Protein AF-A0A949MLC2-F1 (afdb_monomer_lite)

Radius of gyration: 18.62 Å; chains: 1; bounding box: 50×28×57 Å

Foldseek 3Di:
DVVVVLLVVLLVLLVVLLVLLVVLLVLLVVLLVLLVVDDHDPLSVLSNVLSVLLSVLSVLLSVLSVVVSCVSPDPDDPDDDDVAPPDSVLSVVLSVLSVVLSVLSVVLSVVSVVVSVVDVVVCDPVVSVVSSVCCVPPSCSNVSSVVSSCSRVVDDDPDD

Structure (mmCIF, N/CA/C/O backbone):
data_AF-A0A949MLC2-F1
#
_entry.id   AF-A0A949MLC2-F1
#
loop_
_atom_site.group_PDB
_atom_site.id
_atom_site.type_symbol
_atom_site.label_atom_id
_atom_site.label_alt_id
_atom_site.label_comp_id
_atom_site.label_asym_id
_atom_site.label_entity_id
_atom_site.label_seq_id
_atom_site.pdbx_PDB_ins_code
_atom_site.Cartn_x
_atom_site.Cartn_y
_atom_site.Cartn_z
_atom_site.occupancy
_atom_site.B_iso_or_equiv
_atom_site.auth_seq_id
_atom_site.auth_comp_id
_atom_site.auth_asym_id
_atom_site.auth_atom_id
_atom_site.pdbx_PDB_model_num
ATOM 1 N N . MET A 1 1 ? 26.924 -1.341 -23.813 1.00 49.09 1 MET A N 1
ATOM 2 C CA . MET A 1 1 ? 27.443 -1.042 -22.464 1.00 49.09 1 MET A CA 1
ATOM 3 C C . MET A 1 1 ? 26.586 0.010 -21.755 1.00 49.09 1 MET A C 1
ATOM 5 O O . MET A 1 1 ? 26.114 -0.308 -20.684 1.00 49.09 1 MET A O 1
ATOM 9 N N . LEU A 1 2 ? 26.268 1.182 -22.341 1.00 45.41 2 LEU A N 1
ATOM 10 C CA . LEU A 1 2 ? 25.301 2.130 -21.730 1.00 45.41 2 LEU A CA 1
ATOM 11 C C . LEU A 1 2 ? 23.872 1.569 -21.581 1.00 45.41 2 LEU A C 1
ATOM 13 O O . LEU A 1 2 ? 23.268 1.721 -20.531 1.00 45.41 2 LEU A O 1
ATOM 17 N N . HIS A 1 3 ? 23.372 0.855 -22.595 1.00 57.47 3 HIS A N 1
ATOM 18 C CA . HIS A 1 3 ? 22.026 0.261 -22.572 1.00 57.47 3 HIS A CA 1
ATOM 19 C C . HIS A 1 3 ? 21.839 -0.793 -21.463 1.00 57.47 3 HIS A C 1
ATOM 21 O O . HIS A 1 3 ? 20.720 -1.057 -21.057 1.00 57.47 3 HIS A O 1
ATOM 27 N N . ASP A 1 4 ? 22.934 -1.382 -20.980 1.00 61.78 4 ASP A N 1
ATOM 28 C CA . ASP A 1 4 ? 22.933 -2.405 -19.927 1.00 61.78 4 ASP A CA 1
ATOM 29 C C . ASP A 1 4 ? 22.821 -1.747 -18.537 1.00 61.78 4 ASP A C 1
ATOM 31 O O . ASP A 1 4 ? 22.059 -2.181 -17.682 1.00 61.78 4 ASP A O 1
ATOM 35 N N . ILE A 1 5 ? 23.497 -0.603 -18.359 1.00 62.75 5 ILE A N 1
ATOM 36 C CA . ILE A 1 5 ? 23.481 0.192 -17.121 1.00 62.75 5 ILE A CA 1
ATOM 37 C C . ILE A 1 5 ? 22.098 0.823 -16.887 1.00 62.75 5 ILE A C 1
ATOM 39 O O . ILE A 1 5 ? 21.598 0.814 -15.762 1.00 62.75 5 ILE A O 1
ATOM 43 N N . ASP A 1 6 ? 21.459 1.343 -17.939 1.00 71.00 6 ASP A N 1
ATOM 44 C CA . ASP A 1 6 ? 20.117 1.935 -17.835 1.00 71.00 6 ASP A CA 1
ATOM 45 C C . ASP A 1 6 ? 19.039 0.872 -17.550 1.00 71.00 6 ASP A C 1
ATOM 47 O O . ASP A 1 6 ? 18.080 1.122 -16.813 1.00 71.00 6 ASP A O 1
ATOM 51 N N . GLU A 1 7 ? 19.200 -0.337 -18.096 1.00 73.00 7 GLU A N 1
ATOM 52 C CA . GLU A 1 7 ? 18.313 -1.468 -17.813 1.00 73.00 7 GLU A CA 1
ATOM 53 C C . GLU A 1 7 ? 18.492 -1.988 -16.383 1.00 73.00 7 GLU A C 1
ATOM 55 O O . GLU A 1 7 ? 17.496 -2.223 -15.695 1.00 73.00 7 GLU A O 1
ATOM 60 N N . GLU A 1 8 ? 19.732 -2.102 -15.907 1.00 78.94 8 GLU A N 1
ATOM 61 C CA . GLU A 1 8 ? 20.050 -2.488 -14.530 1.00 78.94 8 GLU A CA 1
ATOM 62 C C . GLU A 1 8 ? 19.485 -1.487 -13.513 1.00 78.94 8 GLU A C 1
ATOM 64 O O . GLU A 1 8 ? 18.815 -1.882 -12.554 1.00 78.94 8 GLU A O 1
ATOM 69 N N . ALA A 1 9 ? 19.666 -0.184 -13.753 1.00 81.12 9 ALA A N 1
ATOM 70 C CA . ALA A 1 9 ? 19.115 0.869 -12.903 1.00 81.12 9 ALA A CA 1
ATOM 71 C C . ALA A 1 9 ? 17.579 0.819 -12.840 1.00 81.12 9 ALA A C 1
ATOM 73 O O . ALA A 1 9 ? 16.992 0.954 -11.763 1.00 81.12 9 ALA A O 1
ATOM 74 N N . ARG A 1 10 ? 16.920 0.563 -13.977 1.00 79.06 10 ARG A N 1
ATOM 75 C CA . ARG A 1 10 ? 15.461 0.396 -14.046 1.00 79.06 10 ARG A CA 1
ATOM 76 C C . ARG A 1 10 ? 14.992 -0.826 -13.260 1.00 79.06 10 ARG A C 1
ATOM 78 O O . ARG A 1 10 ? 14.045 -0.722 -12.484 1.00 79.06 10 ARG A O 1
ATOM 85 N N . MET A 1 11 ? 15.636 -1.979 -13.444 1.00 84.25 11 MET A N 1
ATOM 86 C CA . MET A 1 11 ? 15.285 -3.206 -12.719 1.00 84.25 11 MET A CA 1
ATOM 87 C C . MET A 1 11 ? 15.443 -3.023 -11.213 1.00 84.25 11 MET A C 1
ATOM 89 O O . MET A 1 11 ? 14.540 -3.368 -10.452 1.00 84.25 11 MET A O 1
ATOM 93 N N . LYS A 1 12 ? 16.554 -2.412 -10.791 1.00 88.94 12 LYS A N 1
ATOM 94 C CA . LYS A 1 12 ? 16.793 -2.074 -9.390 1.00 88.94 12 LYS A CA 1
ATOM 95 C C . LYS A 1 12 ? 15.671 -1.204 -8.829 1.00 88.94 12 LYS A C 1
ATOM 97 O O . LYS A 1 12 ? 15.159 -1.499 -7.755 1.00 88.94 12 LYS A O 1
ATOM 102 N N . ARG A 1 13 ? 15.242 -0.185 -9.576 1.00 88.88 13 ARG A N 1
ATOM 103 C CA . ARG A 1 13 ? 14.163 0.705 -9.147 1.00 88.88 13 ARG A CA 1
ATOM 104 C C . ARG A 1 13 ? 12.838 -0.031 -8.958 1.00 88.88 13 ARG A C 1
ATOM 106 O O . ARG A 1 13 ? 12.189 0.148 -7.936 1.00 88.88 13 ARG A O 1
ATOM 113 N N . ILE A 1 14 ? 12.458 -0.892 -9.901 1.00 90.12 14 ILE A N 1
ATOM 114 C CA . ILE A 1 14 ? 11.243 -1.714 -9.781 1.00 90.12 14 ILE A CA 1
ATOM 115 C C . ILE A 1 14 ? 11.302 -2.587 -8.518 1.00 90.12 14 ILE A C 1
ATOM 117 O O . ILE A 1 14 ? 10.328 -2.652 -7.768 1.00 90.12 14 ILE A O 1
ATOM 121 N N . LEU A 1 15 ? 12.452 -3.219 -8.263 1.00 91.19 15 LEU A N 1
ATOM 122 C CA . LEU A 1 15 ? 12.659 -4.056 -7.080 1.00 91.19 15 LEU A CA 1
ATOM 123 C C . LEU A 1 15 ? 12.548 -3.256 -5.775 1.00 91.19 15 LEU A C 1
ATOM 125 O O . LEU A 1 15 ? 11.920 -3.735 -4.836 1.00 91.19 15 LEU A O 1
ATOM 129 N N . GLU A 1 16 ? 13.095 -2.039 -5.722 1.00 93.25 16 GLU A N 1
ATOM 130 C CA . GLU A 1 16 ? 12.969 -1.143 -4.561 1.00 93.25 16 GLU A CA 1
ATOM 131 C C . GLU A 1 16 ? 11.501 -0.798 -4.260 1.00 93.25 16 GLU A C 1
ATOM 133 O O . GLU A 1 16 ? 11.067 -0.884 -3.108 1.00 93.25 16 GLU A O 1
ATOM 138 N N . VAL A 1 17 ? 10.709 -0.466 -5.290 1.00 94.12 17 VAL A N 1
ATOM 139 C CA . VAL A 1 17 ? 9.270 -0.189 -5.128 1.00 94.12 17 VAL A CA 1
ATOM 140 C C . VAL A 1 17 ? 8.524 -1.421 -4.633 1.00 94.12 17 VAL A C 1
ATOM 142 O O . VAL A 1 17 ? 7.696 -1.323 -3.724 1.00 94.12 17 VAL A O 1
ATOM 145 N N . MET A 1 18 ? 8.810 -2.589 -5.208 1.00 94.06 18 MET A N 1
ATOM 146 C CA . MET A 1 18 ? 8.169 -3.840 -4.813 1.00 94.06 18 MET A CA 1
ATOM 147 C C . MET A 1 18 ? 8.493 -4.229 -3.370 1.00 94.06 18 MET A C 1
ATOM 149 O O . MET A 1 18 ? 7.578 -4.582 -2.628 1.00 94.06 18 MET A O 1
ATOM 153 N N . ASP A 1 19 ? 9.759 -4.134 -2.957 1.00 94.62 19 ASP A N 1
ATOM 154 C CA . ASP A 1 19 ? 10.178 -4.427 -1.583 1.00 94.62 19 ASP A CA 1
ATOM 155 C C . ASP A 1 19 ? 9.452 -3.515 -0.587 1.00 94.62 19 ASP A C 1
ATOM 157 O O . ASP A 1 19 ? 8.829 -3.983 0.369 1.00 94.62 19 ASP A O 1
ATOM 161 N N . LYS A 1 20 ? 9.415 -2.208 -0.877 1.00 96.00 20 LYS A N 1
ATOM 162 C CA . LYS A 1 20 ? 8.679 -1.233 -0.065 1.00 96.00 20 LYS A CA 1
ATOM 163 C C . LYS A 1 20 ? 7.180 -1.535 -0.007 1.00 96.00 20 LYS A C 1
ATOM 165 O O . LYS A 1 20 ? 6.592 -1.463 1.071 1.00 96.00 20 LYS A O 1
ATOM 170 N N . THR A 1 21 ? 6.575 -1.904 -1.135 1.00 95.69 21 THR A N 1
ATOM 171 C CA . THR A 1 21 ? 5.155 -2.280 -1.217 1.00 95.69 21 THR A CA 1
ATOM 172 C C . THR A 1 21 ? 4.854 -3.479 -0.320 1.00 95.69 21 THR A C 1
ATOM 174 O O . THR A 1 21 ? 3.928 -3.427 0.487 1.00 95.69 21 THR A O 1
ATOM 177 N N . LEU A 1 22 ? 5.657 -4.543 -0.419 1.00 94.31 22 LEU A N 1
ATOM 178 C CA . LEU A 1 22 ? 5.480 -5.760 0.376 1.00 94.31 22 LEU A CA 1
ATOM 179 C C . LEU A 1 22 ? 5.728 -5.510 1.865 1.00 94.31 22 LEU A C 1
ATOM 181 O O . LEU A 1 22 ? 4.996 -6.029 2.705 1.00 94.31 22 LEU A O 1
ATOM 185 N N . ARG A 1 23 ? 6.713 -4.678 2.210 1.00 96.12 23 ARG A N 1
ATOM 186 C CA . ARG A 1 23 ? 6.962 -4.284 3.600 1.00 96.12 23 ARG A CA 1
ATOM 187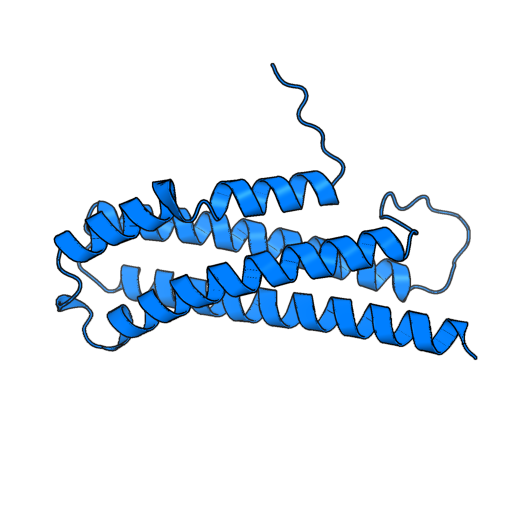 C C . ARG A 1 23 ? 5.752 -3.579 4.210 1.00 96.12 23 ARG A C 1
ATOM 189 O O . ARG A 1 23 ? 5.343 -3.940 5.309 1.00 96.12 23 ARG A O 1
ATOM 196 N N . ILE A 1 24 ? 5.170 -2.610 3.504 1.00 96.25 24 ILE A N 1
ATOM 197 C CA . ILE A 1 24 ? 3.989 -1.880 3.988 1.00 96.25 24 ILE A CA 1
ATOM 198 C C . ILE A 1 24 ? 2.770 -2.808 4.055 1.00 96.25 24 ILE A C 1
ATOM 200 O O . ILE A 1 24 ? 2.023 -2.747 5.028 1.00 96.25 24 ILE A O 1
ATOM 204 N N . ALA A 1 25 ? 2.602 -3.716 3.089 1.00 95.69 25 ALA A N 1
ATOM 205 C CA . ALA A 1 25 ? 1.557 -4.740 3.124 1.00 95.69 25 ALA A CA 1
ATOM 206 C C . ALA A 1 25 ? 1.630 -5.601 4.400 1.00 95.69 25 ALA A C 1
ATOM 208 O O . ALA A 1 25 ? 0.627 -5.779 5.088 1.00 95.69 25 ALA A O 1
ATOM 209 N N . LEU A 1 26 ? 2.832 -6.046 4.785 1.00 95.50 26 LEU A N 1
ATOM 210 C CA . LEU A 1 26 ? 3.044 -6.795 6.030 1.00 95.50 26 LEU A CA 1
ATOM 211 C C . LEU A 1 26 ? 2.729 -5.964 7.283 1.00 95.50 26 LEU A C 1
ATOM 213 O O . LEU A 1 26 ? 2.170 -6.481 8.248 1.00 95.50 26 LEU A O 1
ATOM 217 N N . GLN A 1 27 ? 3.073 -4.674 7.281 1.00 96.06 27 GLN A N 1
ATOM 218 C CA . GLN A 1 27 ? 2.725 -3.768 8.380 1.00 96.06 27 GLN A CA 1
ATOM 219 C C . GLN A 1 27 ? 1.207 -3.575 8.493 1.00 96.06 27 GLN A C 1
ATOM 221 O O . GLN A 1 27 ? 0.671 -3.539 9.602 1.00 96.06 27 GLN A O 1
ATOM 226 N N . ILE A 1 28 ? 0.505 -3.495 7.361 1.00 95.31 28 ILE A N 1
ATOM 227 C CA . ILE A 1 28 ? -0.958 -3.457 7.322 1.00 95.31 28 ILE A CA 1
ATOM 228 C C . ILE A 1 28 ? -1.554 -4.760 7.871 1.00 95.31 28 ILE A C 1
ATOM 230 O O . ILE A 1 28 ? -2.491 -4.706 8.668 1.00 95.31 28 ILE A O 1
ATOM 234 N N . ASP A 1 29 ? -1.003 -5.919 7.514 1.00 93.75 29 ASP A N 1
ATOM 235 C CA . ASP A 1 29 ? -1.458 -7.197 8.070 1.00 93.75 29 ASP A CA 1
ATOM 236 C C . ASP A 1 29 ? -1.260 -7.259 9.594 1.00 93.75 29 ASP A C 1
ATOM 238 O O . ASP A 1 29 ? -2.128 -7.766 10.309 1.00 93.75 29 ASP A O 1
ATOM 242 N N . GLU A 1 30 ? -0.184 -6.668 10.129 1.00 92.50 30 GLU A N 1
ATOM 243 C CA . GLU A 1 30 ? -0.012 -6.513 11.579 1.00 92.50 30 GLU A CA 1
ATOM 244 C C . GLU A 1 30 ? -1.085 -5.598 12.192 1.00 92.50 30 GLU A C 1
ATOM 246 O O . GLU A 1 30 ? -1.659 -5.950 13.226 1.00 92.50 30 GLU A O 1
ATOM 251 N N . VAL A 1 31 ? -1.391 -4.450 11.572 1.00 90.88 31 VAL A N 1
ATOM 252 C CA . VAL A 1 31 ? -2.483 -3.560 12.013 1.00 90.88 31 VAL A CA 1
ATOM 253 C C . VAL A 1 31 ? -3.797 -4.336 12.094 1.00 90.88 31 VAL A C 1
ATOM 255 O O . VAL A 1 31 ? -4.471 -4.320 13.124 1.00 90.88 31 VAL A O 1
ATOM 258 N N . VAL A 1 32 ? -4.150 -5.047 11.023 1.00 90.50 32 VAL A N 1
ATOM 259 C CA . VAL A 1 32 ? -5.370 -5.858 10.937 1.00 90.50 32 VAL A CA 1
ATOM 260 C C . VAL A 1 32 ? -5.391 -6.946 12.014 1.00 90.50 32 VAL A C 1
ATOM 262 O O . VAL A 1 32 ? -6.426 -7.148 12.660 1.00 90.50 32 VAL A O 1
ATOM 265 N N . GLY A 1 33 ? -4.265 -7.635 12.221 1.00 88.94 33 GLY A N 1
ATOM 266 C CA . GLY A 1 33 ? -4.112 -8.665 13.247 1.00 88.94 33 GLY A CA 1
ATOM 267 C C . GLY A 1 33 ? -4.362 -8.108 14.646 1.00 88.94 33 GLY A C 1
ATOM 268 O O . GLY A 1 33 ? -5.237 -8.598 15.357 1.00 88.94 33 GLY A O 1
ATOM 269 N N . ARG A 1 34 ? -3.699 -7.002 14.998 1.00 86.69 34 ARG A N 1
ATOM 270 C CA . ARG A 1 34 ? -3.854 -6.337 16.303 1.00 86.69 34 ARG A CA 1
ATOM 271 C C . ARG A 1 34 ? -5.274 -5.833 16.549 1.00 86.69 34 ARG A C 1
ATOM 273 O O . ARG A 1 34 ? -5.827 -6.054 17.622 1.00 86.69 34 ARG A O 1
ATOM 280 N N . LEU A 1 35 ? -5.908 -5.224 15.546 1.00 84.19 35 LEU A N 1
ATOM 281 C CA . LEU A 1 35 ? -7.313 -4.794 15.627 1.00 84.19 35 LEU A CA 1
ATOM 282 C C . LEU A 1 35 ? -8.298 -5.973 15.743 1.00 84.19 35 LEU A C 1
ATOM 284 O O . LEU A 1 35 ? -9.475 -5.780 16.053 1.00 84.19 35 LEU A O 1
ATOM 288 N N . SER A 1 36 ? -7.851 -7.202 15.476 1.00 82.25 36 SER A N 1
ATOM 289 C CA . SER A 1 36 ? -8.655 -8.415 15.647 1.00 82.25 36 SER A CA 1
ATOM 290 C C . SER A 1 36 ? -8.553 -9.017 17.052 1.00 82.25 36 SER A C 1
ATOM 292 O O . SER A 1 36 ? -9.433 -9.786 17.429 1.00 82.25 36 SER A O 1
ATOM 294 N N . GLU A 1 37 ? -7.535 -8.649 17.836 1.00 78.00 37 GLU A N 1
ATOM 295 C CA . GLU A 1 37 ? -7.325 -9.122 19.215 1.00 78.00 37 GLU A CA 1
ATOM 296 C C . GLU A 1 37 ? -8.162 -8.346 20.252 1.00 78.00 37 GLU A C 1
ATOM 298 O O . GLU A 1 37 ? -8.380 -8.825 21.366 1.00 78.00 37 GLU A O 1
ATOM 303 N N . LYS A 1 38 ? -8.662 -7.156 19.891 1.00 67.81 38 LYS A N 1
ATOM 304 C CA . LYS A 1 38 ? -9.440 -6.260 20.761 1.00 67.81 38 LYS A CA 1
ATOM 305 C C . LYS A 1 38 ? -10.958 -6.478 20.652 1.00 67.81 38 LYS A C 1
ATOM 307 O O . LYS A 1 38 ? -11.478 -7.049 19.693 1.00 67.81 38 LYS A O 1
ATOM 312 N N . ARG A 1 39 ? -11.698 -6.011 21.668 1.00 64.06 39 ARG A N 1
ATOM 313 C CA . ARG A 1 39 ? -13.167 -5.949 21.662 1.00 64.06 39 ARG A CA 1
ATOM 314 C C . ARG A 1 39 ? -13.640 -4.998 20.557 1.00 64.06 39 ARG A C 1
ATOM 316 O O . ARG A 1 39 ? -13.453 -3.798 20.671 1.00 64.06 39 ARG A O 1
ATOM 323 N N . VAL A 1 40 ? -14.309 -5.562 19.554 1.00 69.19 40 VAL A N 1
ATOM 324 C CA . VAL A 1 40 ? -14.529 -4.911 18.259 1.00 69.19 40 VAL A CA 1
ATOM 325 C C . VAL A 1 40 ? -15.521 -3.733 18.311 1.00 69.19 40 VAL A C 1
ATOM 327 O O . VAL A 1 40 ? -16.733 -3.962 18.409 1.00 69.19 40 VAL A O 1
ATOM 330 N N . THR A 1 41 ? -15.031 -2.496 18.176 1.00 78.25 41 THR A N 1
ATOM 331 C CA . THR A 1 41 ? -15.854 -1.287 17.943 1.00 78.25 41 THR A CA 1
ATOM 332 C C . THR A 1 41 ? -16.314 -1.202 16.479 1.00 78.25 41 THR A C 1
ATOM 334 O O . THR A 1 41 ? -15.907 -2.003 15.631 1.00 78.25 41 THR A O 1
ATOM 337 N N . LEU A 1 42 ? -17.224 -0.275 16.148 1.00 81.62 42 LEU A N 1
ATOM 338 C CA . LEU A 1 42 ? -17.618 -0.071 14.748 1.00 81.62 42 LEU A CA 1
ATOM 339 C C . LEU A 1 42 ? -16.447 0.520 13.953 1.00 81.62 42 LEU A C 1
ATOM 341 O O . LEU A 1 42 ? -16.134 0.035 12.868 1.00 81.62 42 LEU A O 1
ATOM 345 N N . GLU A 1 43 ? -15.781 1.514 14.525 1.00 83.56 43 GLU A N 1
ATOM 346 C CA . GLU A 1 43 ? -14.657 2.236 13.946 1.00 83.56 43 GLU A CA 1
ATOM 347 C C . GLU A 1 43 ? -13.492 1.287 13.637 1.00 83.56 43 GLU A C 1
ATOM 349 O O . GLU A 1 43 ? -12.964 1.304 12.528 1.00 83.56 43 GLU A O 1
ATOM 354 N N . GLU A 1 44 ? -13.162 0.358 14.536 1.00 82.75 44 GLU A N 1
ATOM 355 C CA . GLU A 1 44 ? -12.153 -0.678 14.281 1.00 82.75 44 GLU A CA 1
ATOM 356 C C . GLU A 1 44 ? -12.511 -1.583 13.096 1.00 82.75 44 GLU A C 1
ATOM 358 O O . GLU A 1 44 ? -11.631 -1.970 12.323 1.00 82.75 44 GLU A O 1
ATOM 363 N N . LYS A 1 45 ? -13.791 -1.952 12.927 1.00 86.06 45 LYS A N 1
ATOM 364 C CA . LYS A 1 45 ? -14.226 -2.728 11.748 1.00 86.06 45 LYS A CA 1
ATOM 365 C C . LYS A 1 45 ? -14.024 -1.925 10.474 1.00 86.06 45 LYS A C 1
ATOM 367 O O . LYS A 1 45 ? -13.591 -2.491 9.473 1.00 86.06 45 LYS A O 1
ATOM 372 N N . MET A 1 46 ? -14.327 -0.631 10.515 1.00 88.75 46 MET A N 1
ATOM 373 C CA . MET A 1 46 ? -14.193 0.262 9.368 1.00 88.75 46 MET A CA 1
ATOM 374 C C . MET A 1 46 ? -12.721 0.488 9.004 1.00 88.75 46 MET A C 1
ATOM 376 O O . MET A 1 46 ? -12.362 0.322 7.842 1.00 88.75 46 MET A O 1
ATOM 380 N N . ILE A 1 47 ? -11.853 0.751 9.988 1.00 89.75 47 ILE A N 1
ATOM 381 C CA . ILE A 1 47 ? -10.399 0.882 9.799 1.00 89.75 47 ILE A CA 1
ATOM 382 C C . ILE A 1 47 ? -9.814 -0.413 9.222 1.00 89.75 47 ILE A C 1
ATOM 384 O O . ILE A 1 47 ? -9.053 -0.382 8.258 1.00 89.75 47 ILE A O 1
ATOM 388 N N . ARG A 1 48 ? -10.210 -1.572 9.756 1.00 90.50 48 ARG A N 1
ATOM 389 C CA . ARG A 1 48 ? -9.758 -2.880 9.259 1.00 90.50 48 ARG A CA 1
ATOM 390 C C . ARG A 1 48 ? -10.201 -3.135 7.823 1.00 90.50 48 ARG A C 1
ATOM 392 O O . ARG A 1 48 ? -9.394 -3.558 7.005 1.00 90.50 48 ARG A O 1
ATOM 399 N N . ALA A 1 49 ? -11.470 -2.873 7.509 1.00 91.44 49 ALA A N 1
ATOM 400 C CA . ALA A 1 49 ? -11.990 -3.019 6.153 1.00 91.44 49 ALA A CA 1
ATOM 401 C C . ALA A 1 49 ? -11.267 -2.084 5.172 1.00 91.44 49 ALA A C 1
ATOM 403 O O . ALA A 1 49 ? -10.901 -2.518 4.081 1.00 91.44 49 ALA A O 1
ATOM 404 N N . TYR A 1 50 ? -11.007 -0.840 5.582 1.00 93.50 50 TYR A N 1
ATOM 405 C CA . TYR A 1 50 ? -10.243 0.130 4.803 1.00 93.50 50 TYR A CA 1
ATOM 406 C C . TYR A 1 50 ? -8.838 -0.396 4.495 1.00 93.50 50 TYR A C 1
ATOM 408 O O . TYR A 1 50 ? -8.443 -0.479 3.334 1.00 93.50 50 TYR A O 1
ATOM 416 N N . PHE A 1 51 ? -8.101 -0.831 5.519 1.00 94.31 51 PHE A N 1
ATOM 417 C CA . PHE A 1 51 ? -6.746 -1.341 5.336 1.00 94.31 51 PHE A CA 1
ATOM 418 C C . PHE A 1 51 ? -6.689 -2.663 4.569 1.00 94.31 51 PHE A C 1
ATOM 420 O O . PHE A 1 51 ? -5.758 -2.854 3.795 1.00 94.31 51 PHE A O 1
ATOM 427 N N . HIS A 1 52 ? -7.689 -3.539 4.685 1.00 93.81 52 HIS A N 1
ATOM 428 C CA . HIS A 1 52 ? -7.790 -4.713 3.815 1.00 93.81 52 HIS A CA 1
ATOM 429 C C . HIS A 1 52 ? -7.900 -4.333 2.336 1.00 93.81 52 HIS A C 1
ATOM 431 O O . HIS A 1 52 ? -7.245 -4.953 1.500 1.00 93.81 52 HIS A O 1
ATOM 437 N N . GLN A 1 53 ? -8.706 -3.320 2.007 1.00 94.75 53 GLN A N 1
ATOM 438 C CA . GLN A 1 53 ? -8.854 -2.854 0.627 1.00 94.75 53 GLN A CA 1
ATOM 439 C C . GLN A 1 53 ? -7.571 -2.189 0.119 1.00 94.75 53 GLN A C 1
ATOM 441 O O . GLN A 1 53 ? -7.124 -2.493 -0.984 1.00 94.75 53 GLN A O 1
ATOM 446 N N . VAL A 1 54 ? -6.930 -1.350 0.941 1.00 94.81 54 VAL A N 1
ATOM 447 C CA . VAL A 1 54 ? -5.617 -0.777 0.605 1.00 94.81 54 VAL A CA 1
ATOM 448 C C . VAL A 1 54 ? -4.589 -1.888 0.383 1.00 94.81 54 VAL A C 1
ATOM 450 O O . VAL A 1 54 ? -3.870 -1.848 -0.610 1.00 94.81 54 VAL A O 1
ATOM 453 N N . ASN A 1 55 ? -4.548 -2.911 1.243 1.00 94.50 55 ASN A N 1
ATOM 454 C CA . ASN A 1 55 ? -3.608 -4.022 1.097 1.00 94.50 55 ASN A CA 1
ATOM 455 C C . ASN A 1 55 ? -3.848 -4.815 -0.195 1.00 94.50 55 ASN A C 1
ATOM 457 O O . ASN A 1 55 ? -2.903 -5.134 -0.911 1.00 94.50 55 ASN A O 1
ATOM 461 N N . ALA A 1 56 ? -5.112 -5.075 -0.546 1.00 95.00 56 ALA A N 1
ATOM 462 C CA . ALA A 1 56 ? -5.452 -5.698 -1.823 1.00 95.00 56 ALA A CA 1
ATOM 463 C C . ALA A 1 56 ? -4.903 -4.884 -3.008 1.00 95.00 56 ALA A C 1
ATOM 465 O O . ALA A 1 56 ? -4.245 -5.446 -3.884 1.00 95.00 56 ALA A O 1
ATOM 466 N N . ASN A 1 57 ? -5.066 -3.557 -2.981 1.00 95.00 57 ASN A N 1
ATOM 467 C CA . ASN A 1 57 ? -4.528 -2.679 -4.019 1.00 95.00 57 ASN A CA 1
ATOM 468 C C . ASN A 1 57 ? -2.988 -2.695 -4.062 1.00 95.00 57 ASN A C 1
ATOM 470 O O . ASN A 1 57 ? -2.406 -2.714 -5.145 1.00 95.00 57 ASN A O 1
ATOM 474 N N . LEU A 1 58 ? -2.307 -2.734 -2.909 1.00 94.88 58 LEU A N 1
ATOM 475 C CA . LEU A 1 58 ? -0.844 -2.865 -2.848 1.00 94.88 58 LEU A CA 1
ATOM 476 C C . LEU A 1 58 ? -0.356 -4.167 -3.491 1.00 94.88 58 LEU A C 1
ATOM 478 O O . LEU A 1 58 ? 0.629 -4.166 -4.232 1.00 94.88 58 LEU A O 1
ATOM 482 N N . LEU A 1 59 ? -1.046 -5.280 -3.240 1.00 93.69 59 LEU A N 1
ATOM 483 C CA . LEU A 1 59 ? -0.706 -6.565 -3.849 1.00 93.69 59 LEU A CA 1
ATOM 484 C C . LEU A 1 59 ? -0.919 -6.543 -5.368 1.00 93.69 59 LEU A C 1
ATOM 486 O O . LEU A 1 59 ? -0.095 -7.087 -6.105 1.00 93.69 59 LEU A O 1
ATOM 490 N N . GLU A 1 60 ? -1.960 -5.865 -5.855 1.00 93.38 60 GLU A N 1
ATOM 491 C CA . GLU A 1 60 ? -2.164 -5.657 -7.292 1.00 93.38 60 GLU A CA 1
ATOM 492 C C . GLU A 1 60 ? -1.078 -4.768 -7.922 1.00 93.38 60 GLU A C 1
ATOM 494 O O . GLU A 1 60 ? -0.583 -5.089 -9.009 1.00 93.38 60 GLU A O 1
ATOM 499 N N . LEU A 1 61 ? -0.646 -3.703 -7.233 1.00 92.50 61 LEU A N 1
ATOM 500 C CA . LEU A 1 61 ? 0.474 -2.856 -7.665 1.00 92.50 61 LEU A CA 1
ATOM 501 C C . LEU A 1 61 ? 1.763 -3.680 -7.759 1.00 92.50 61 LEU A C 1
ATOM 503 O O . LEU A 1 61 ? 2.446 -3.663 -8.785 1.00 92.50 61 LEU A O 1
ATOM 507 N N . SER A 1 62 ? 2.059 -4.477 -6.730 1.00 92.31 62 SER A N 1
ATOM 508 C CA . SER A 1 62 ? 3.210 -5.385 -6.720 1.00 92.31 62 SER A CA 1
ATOM 509 C C . SER A 1 62 ? 3.134 -6.417 -7.850 1.00 92.31 62 SER A C 1
ATOM 511 O O . SER A 1 62 ? 4.130 -6.687 -8.523 1.00 92.31 62 SER A O 1
ATOM 513 N N . ALA A 1 63 ? 1.949 -6.962 -8.140 1.00 91.38 63 ALA A N 1
ATOM 514 C CA . ALA A 1 63 ? 1.746 -7.870 -9.268 1.00 91.38 63 ALA A CA 1
ATOM 515 C C . ALA A 1 63 ? 1.978 -7.179 -10.624 1.00 91.38 63 ALA A C 1
ATOM 517 O O . ALA A 1 63 ? 2.511 -7.790 -11.554 1.00 91.38 63 ALA A O 1
ATOM 518 N N . TRP A 1 64 ? 1.606 -5.905 -10.762 1.00 90.75 64 TRP A N 1
ATOM 519 C CA . TRP A 1 64 ? 1.916 -5.122 -11.956 1.00 90.75 64 TRP A CA 1
ATOM 520 C C . TRP A 1 64 ? 3.426 -4.933 -12.139 1.00 90.75 64 TRP A C 1
ATOM 522 O O . TRP A 1 64 ? 3.944 -5.265 -13.206 1.00 90.75 64 TRP A O 1
ATOM 532 N N . PHE A 1 65 ? 4.144 -4.507 -11.096 1.00 89.94 65 PHE A N 1
ATOM 533 C CA . PHE A 1 65 ? 5.600 -4.337 -11.150 1.00 89.94 65 PHE A CA 1
ATOM 534 C C . PHE A 1 65 ? 6.339 -5.653 -11.410 1.00 89.94 65 PHE A C 1
ATOM 536 O O . PHE A 1 65 ? 7.258 -5.683 -12.226 1.00 89.94 65 PHE A O 1
ATOM 543 N N . ASN A 1 66 ? 5.885 -6.761 -10.818 1.00 89.12 66 ASN A N 1
ATOM 544 C CA . ASN A 1 66 ? 6.395 -8.100 -11.122 1.00 89.12 66 ASN A CA 1
ATOM 545 C C . ASN A 1 66 ? 6.264 -8.445 -12.611 1.00 89.12 66 ASN A C 1
ATOM 547 O O . ASN A 1 66 ? 7.199 -8.967 -13.215 1.00 89.12 66 ASN A O 1
ATOM 551 N N . ARG A 1 67 ? 5.116 -8.138 -13.229 1.00 86.38 67 ARG A N 1
ATOM 552 C CA . ARG A 1 67 ? 4.918 -8.352 -14.670 1.00 86.38 67 ARG A CA 1
ATOM 553 C C . ARG A 1 67 ? 5.824 -7.450 -15.507 1.00 86.38 67 ARG A C 1
ATOM 555 O O . ARG A 1 67 ? 6.405 -7.929 -16.477 1.00 86.38 67 ARG A O 1
ATOM 562 N N . ALA A 1 68 ? 5.982 -6.183 -15.124 1.00 83.88 68 ALA A N 1
ATOM 563 C CA . ALA A 1 68 ? 6.905 -5.263 -15.790 1.00 83.88 68 ALA A CA 1
ATOM 564 C C . ALA A 1 68 ? 8.361 -5.764 -15.714 1.00 83.88 68 ALA A C 1
ATOM 566 O O . ALA A 1 68 ? 9.077 -5.746 -16.716 1.00 83.88 68 ALA A O 1
ATOM 567 N N . LEU A 1 69 ? 8.778 -6.294 -14.560 1.00 83.69 69 LEU A N 1
ATOM 568 C CA . LEU A 1 69 ? 10.095 -6.901 -14.369 1.00 83.69 69 LEU A CA 1
ATOM 569 C C . LEU A 1 69 ? 10.268 -8.178 -15.204 1.00 83.69 69 LEU A C 1
ATOM 571 O O . LEU A 1 69 ? 11.306 -8.360 -15.839 1.00 83.69 69 LEU A O 1
ATOM 575 N N . ALA A 1 70 ? 9.256 -9.047 -15.250 1.00 82.69 70 ALA A N 1
ATOM 576 C CA . ALA A 1 70 ? 9.285 -10.263 -16.062 1.00 82.69 70 ALA A CA 1
ATOM 577 C C . ALA A 1 70 ? 9.452 -9.943 -17.556 1.00 82.69 70 ALA A C 1
ATOM 579 O O . ALA A 1 70 ? 10.264 -10.570 -18.234 1.00 82.69 70 ALA A O 1
ATOM 580 N N . VAL A 1 71 ? 8.756 -8.922 -18.068 1.00 76.62 71 VAL A N 1
ATOM 581 C CA . VAL A 1 71 ? 8.936 -8.448 -19.452 1.00 76.62 71 VAL A CA 1
ATOM 582 C C . VAL A 1 71 ? 10.347 -7.904 -19.680 1.00 76.62 71 VAL A C 1
ATOM 584 O O . VAL A 1 71 ? 10.952 -8.204 -20.704 1.00 76.62 71 VAL A O 1
ATOM 587 N N . ALA A 1 72 ? 10.896 -7.147 -18.727 1.00 72.44 72 ALA A N 1
ATOM 588 C CA . ALA A 1 72 ? 12.242 -6.583 -18.837 1.00 72.44 72 ALA A CA 1
ATOM 589 C C . ALA A 1 72 ? 13.361 -7.643 -18.803 1.00 72.44 72 ALA A C 1
ATOM 591 O O . ALA A 1 72 ? 14.433 -7.404 -19.348 1.00 72.44 72 ALA A O 1
ATOM 592 N N . THR A 1 73 ? 13.120 -8.792 -18.166 1.00 71.00 73 THR A N 1
ATOM 593 C CA . THR A 1 73 ? 14.117 -9.861 -17.958 1.00 71.00 73 THR A CA 1
ATOM 594 C C . THR A 1 73 ? 13.970 -11.045 -18.912 1.00 71.00 73 THR A C 1
ATOM 596 O O . THR A 1 73 ? 14.907 -11.833 -19.059 1.00 71.00 73 THR A O 1
ATOM 599 N N . THR A 1 74 ? 12.824 -11.191 -19.583 1.00 68.94 74 THR A N 1
ATOM 600 C CA . THR A 1 74 ? 12.622 -12.279 -20.545 1.00 68.94 74 THR A CA 1
ATOM 601 C C . THR A 1 74 ? 13.386 -11.966 -21.837 1.00 68.94 74 THR A C 1
ATOM 603 O O . THR A 1 74 ? 13.137 -10.929 -22.457 1.00 68.94 74 THR A O 1
ATOM 606 N N . PRO A 1 75 ? 14.304 -12.838 -22.296 1.00 58.09 75 PRO A N 1
ATOM 607 C CA . PRO A 1 75 ? 14.992 -12.633 -23.567 1.00 58.09 75 PRO A CA 1
ATOM 608 C C . PRO A 1 75 ? 13.958 -12.559 -24.694 1.00 58.09 75 PRO A C 1
ATOM 610 O O . PRO A 1 75 ? 13.058 -13.395 -24.735 1.00 58.09 75 PRO A O 1
ATOM 613 N N . LYS A 1 76 ? 14.083 -11.562 -25.588 1.00 57.81 76 LYS A N 1
ATOM 614 C CA . LYS A 1 76 ? 13.175 -11.293 -26.722 1.00 57.81 76 LYS A CA 1
ATOM 615 C C . LYS A 1 76 ? 12.943 -12.552 -27.573 1.00 57.81 76 LYS A C 1
ATOM 617 O O . LYS A 1 76 ? 13.592 -12.743 -28.599 1.00 57.81 76 LYS A O 1
ATOM 622 N N . GLN A 1 77 ? 12.011 -13.411 -27.178 1.00 47.25 77 GLN A N 1
ATOM 623 C CA . GLN A 1 77 ? 11.441 -14.411 -28.062 1.00 47.25 77 GLN A CA 1
ATOM 624 C C . GLN A 1 77 ? 10.391 -13.691 -28.896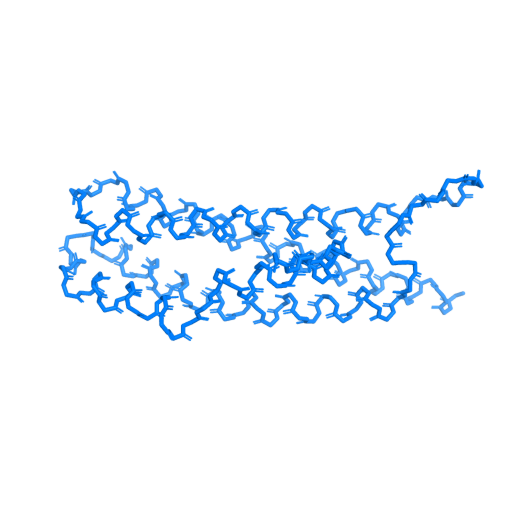 1.00 47.25 77 GLN A C 1
ATOM 626 O O . GLN A 1 77 ? 9.442 -13.107 -28.378 1.00 47.25 77 GLN A O 1
ATOM 631 N N . ALA A 1 78 ? 10.643 -13.662 -30.200 1.00 44.78 78 ALA A N 1
ATOM 632 C CA . ALA A 1 78 ? 9.765 -13.070 -31.186 1.00 44.78 78 ALA A CA 1
ATOM 633 C C . ALA A 1 78 ? 8.343 -13.633 -31.038 1.00 44.78 78 ALA A C 1
ATOM 635 O O . ALA A 1 78 ? 8.150 -14.840 -31.166 1.00 44.78 78 ALA A O 1
ATOM 636 N N . GLY A 1 79 ? 7.355 -12.759 -30.825 1.00 45.50 79 GLY A N 1
ATOM 637 C CA . GLY A 1 79 ? 6.016 -13.032 -31.343 1.00 45.50 79 GLY A CA 1
ATOM 638 C C . GLY A 1 79 ? 4.795 -12.734 -30.484 1.00 45.50 79 GLY A C 1
ATOM 639 O O . GLY A 1 79 ? 3.717 -12.861 -31.044 1.00 45.50 79 GLY A O 1
ATOM 640 N N . ASN A 1 80 ? 4.884 -12.327 -29.212 1.00 44.34 80 ASN A N 1
ATOM 641 C CA . ASN A 1 80 ? 3.662 -12.081 -28.431 1.00 44.34 80 ASN A CA 1
ATOM 642 C C . ASN A 1 80 ? 3.564 -10.654 -27.881 1.00 44.34 80 ASN A C 1
ATOM 644 O O . ASN A 1 80 ? 4.356 -10.235 -27.039 1.00 44.34 80 ASN A O 1
ATOM 648 N N . ASP A 1 81 ? 2.537 -9.953 -28.364 1.00 48.12 81 ASP A N 1
ATOM 649 C CA . ASP A 1 81 ? 1.998 -8.691 -27.862 1.00 48.12 81 ASP A CA 1
ATOM 650 C C . ASP A 1 81 ? 1.686 -8.784 -26.360 1.00 48.12 81 ASP A C 1
ATOM 652 O O . ASP A 1 81 ? 0.610 -9.218 -25.947 1.00 48.12 81 ASP A O 1
ATOM 656 N N . SER A 1 82 ? 2.619 -8.366 -25.505 1.00 50.12 82 SER A N 1
ATOM 657 C CA . SER A 1 82 ? 2.303 -8.066 -24.109 1.00 50.12 82 SER A CA 1
ATOM 658 C C . SER A 1 82 ? 1.943 -6.586 -24.000 1.00 50.12 82 SER A C 1
ATOM 660 O O . SER A 1 82 ? 2.807 -5.734 -24.193 1.00 50.12 82 SER A O 1
ATOM 662 N N . ALA A 1 83 ? 0.692 -6.286 -23.642 1.00 53.31 83 ALA A N 1
ATOM 663 C CA . ALA A 1 83 ? 0.129 -4.943 -23.439 1.00 53.31 83 ALA A CA 1
ATOM 664 C C . ALA A 1 83 ? 0.740 -4.139 -22.262 1.00 53.31 83 ALA A C 1
ATOM 666 O O . ALA A 1 83 ? 0.126 -3.201 -21.761 1.00 53.31 83 ALA A O 1
ATOM 667 N N . LEU A 1 84 ? 1.925 -4.523 -21.783 1.00 55.19 84 LEU A N 1
ATOM 668 C CA . LEU A 1 84 ? 2.670 -3.795 -20.759 1.00 55.19 84 LEU A CA 1
ATOM 669 C C . LEU A 1 84 ? 3.509 -2.705 -21.432 1.00 55.19 84 LEU A C 1
ATOM 671 O O . LEU A 1 84 ? 4.028 -2.940 -22.528 1.00 55.19 84 LEU A O 1
ATOM 675 N N . PRO A 1 85 ? 3.661 -1.529 -20.803 1.00 53.75 85 PRO A N 1
ATOM 676 C CA . PRO A 1 85 ? 4.400 -0.429 -21.395 1.00 53.75 85 PRO A CA 1
ATOM 677 C C . PRO A 1 85 ? 5.845 -0.858 -21.652 1.00 53.75 85 PRO A C 1
ATOM 679 O O . PRO A 1 85 ? 6.639 -1.042 -20.734 1.00 53.75 85 PRO A O 1
ATOM 682 N N . GLN A 1 86 ? 6.192 -1.018 -22.929 1.00 58.03 86 GLN A N 1
ATOM 683 C CA . GLN A 1 86 ? 7.571 -1.253 -23.367 1.00 58.03 86 GLN A CA 1
ATOM 684 C C . GLN A 1 86 ? 8.430 0.020 -23.244 1.00 58.03 86 GLN A C 1
ATOM 686 O O . GLN A 1 86 ? 9.623 -0.001 -23.545 1.00 58.03 86 GLN A O 1
ATOM 691 N N . ASN A 1 87 ? 7.829 1.136 -22.817 1.00 67.62 87 ASN A N 1
ATOM 692 C CA . ASN A 1 87 ? 8.468 2.433 -22.712 1.00 67.62 87 ASN A CA 1
ATOM 693 C C . ASN A 1 87 ? 9.068 2.656 -21.313 1.00 67.62 87 ASN A C 1
ATOM 695 O O . ASN A 1 87 ? 8.357 2.767 -20.313 1.00 67.62 87 ASN A O 1
ATOM 699 N N . THR A 1 88 ? 10.396 2.776 -21.254 1.00 71.81 88 THR A N 1
ATOM 700 C CA . THR A 1 88 ? 11.170 3.014 -20.025 1.00 71.81 88 THR A CA 1
ATOM 701 C C . THR A 1 88 ? 10.681 4.231 -19.229 1.00 71.81 88 THR A C 1
ATOM 703 O O . THR A 1 88 ? 10.700 4.193 -17.999 1.00 71.81 88 THR A O 1
ATOM 706 N N . SER A 1 89 ? 10.210 5.298 -19.889 1.00 78.50 89 SER A N 1
ATOM 707 C CA . SER A 1 89 ? 9.757 6.506 -19.183 1.00 78.50 89 SER A CA 1
ATOM 708 C C . SER A 1 89 ? 8.468 6.290 -18.386 1.00 78.50 89 SER A C 1
ATOM 710 O O . SER A 1 89 ? 8.300 6.881 -17.323 1.00 78.50 89 SER A O 1
ATOM 712 N N . GLU A 1 90 ? 7.570 5.434 -18.875 1.00 82.31 90 GLU A N 1
ATOM 713 C CA . GLU A 1 90 ? 6.285 5.145 -18.226 1.00 82.31 90 GLU A CA 1
ATOM 714 C C . GLU A 1 90 ? 6.477 4.302 -16.965 1.00 82.31 90 GLU A C 1
ATOM 716 O O . GLU A 1 90 ? 5.897 4.607 -15.925 1.00 82.31 90 GLU A O 1
ATOM 721 N N . ILE A 1 91 ? 7.361 3.300 -17.018 1.00 83.88 91 ILE A N 1
ATOM 722 C CA . ILE A 1 91 ? 7.712 2.488 -15.844 1.00 83.88 91 ILE A CA 1
ATOM 723 C C . ILE A 1 91 ? 8.379 3.355 -14.770 1.00 83.88 91 ILE A C 1
ATOM 725 O O . ILE A 1 91 ? 8.059 3.234 -13.590 1.00 83.88 91 ILE A O 1
ATOM 729 N N . GLN A 1 92 ? 9.276 4.263 -15.164 1.00 86.50 92 GLN A N 1
ATOM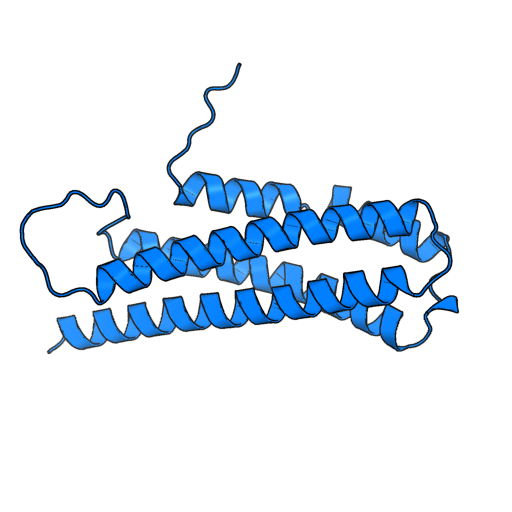 730 C CA . GLN A 1 92 ? 9.939 5.151 -14.211 1.00 86.50 92 GLN A CA 1
ATOM 731 C C . GLN A 1 92 ? 8.945 6.107 -13.536 1.00 86.50 92 GLN A C 1
ATOM 733 O O . GLN A 1 92 ? 9.009 6.299 -12.321 1.00 86.50 92 GLN A O 1
ATOM 738 N N . ALA A 1 93 ? 8.011 6.679 -14.304 1.00 88.88 93 ALA A N 1
ATOM 739 C CA . ALA A 1 93 ? 6.943 7.514 -13.760 1.00 88.88 93 ALA A CA 1
ATOM 740 C C . ALA A 1 93 ? 6.060 6.722 -12.782 1.00 88.88 93 ALA A C 1
ATOM 742 O O . ALA A 1 93 ? 5.818 7.184 -11.668 1.00 88.88 93 ALA A O 1
ATOM 743 N N . ALA A 1 94 ? 5.680 5.494 -13.147 1.00 90.50 94 ALA A N 1
ATOM 744 C CA . ALA A 1 94 ? 4.938 4.583 -12.281 1.00 90.50 94 ALA A CA 1
ATOM 745 C C . ALA A 1 94 ? 5.667 4.303 -10.958 1.00 90.50 94 ALA A C 1
ATOM 747 O O . ALA A 1 94 ? 5.044 4.348 -9.896 1.00 90.50 94 ALA A O 1
ATOM 748 N N . CYS A 1 95 ? 6.981 4.051 -10.998 1.00 92.00 95 CYS A N 1
ATOM 749 C CA . CYS A 1 95 ? 7.787 3.864 -9.792 1.00 92.00 95 CYS A CA 1
ATOM 750 C C . CYS A 1 95 ? 7.760 5.107 -8.891 1.00 92.00 95 CYS A C 1
ATOM 752 O O . CYS A 1 95 ? 7.560 4.976 -7.688 1.00 92.00 95 CYS A O 1
ATOM 754 N N . ILE A 1 96 ? 7.928 6.307 -9.455 1.00 93.12 96 ILE A N 1
ATOM 755 C CA . ILE A 1 96 ? 7.947 7.566 -8.689 1.00 93.12 96 ILE A CA 1
ATOM 756 C C . ILE A 1 96 ? 6.586 7.847 -8.041 1.00 93.12 96 ILE A C 1
ATOM 758 O O . ILE A 1 96 ? 6.524 8.166 -6.850 1.00 93.12 96 ILE A O 1
ATOM 762 N N . GLU A 1 97 ? 5.498 7.719 -8.805 1.00 94.12 97 GLU A N 1
ATOM 763 C CA . GLU A 1 97 ? 4.139 7.925 -8.291 1.00 94.12 97 GLU A CA 1
ATOM 764 C C . GLU A 1 97 ? 3.819 6.915 -7.182 1.00 94.12 97 GLU A C 1
ATOM 766 O O . GLU A 1 97 ? 3.346 7.301 -6.110 1.00 94.12 97 GLU A O 1
ATOM 771 N N . THR A 1 98 ? 4.158 5.639 -7.399 1.00 94.69 98 THR A N 1
ATOM 772 C CA . THR A 1 98 ? 3.942 4.584 -6.402 1.00 94.69 98 THR A CA 1
ATOM 773 C C . THR A 1 98 ? 4.760 4.844 -5.143 1.00 94.69 98 THR A C 1
ATOM 775 O O . THR A 1 98 ? 4.223 4.763 -4.047 1.00 94.69 98 THR A O 1
ATOM 778 N N . GLU A 1 99 ? 6.039 5.203 -5.253 1.00 94.94 99 GLU A N 1
ATOM 779 C CA . GLU A 1 99 ? 6.860 5.484 -4.072 1.00 94.94 99 GLU A CA 1
ATOM 780 C C . GLU A 1 99 ? 6.333 6.636 -3.236 1.00 94.94 99 GLU 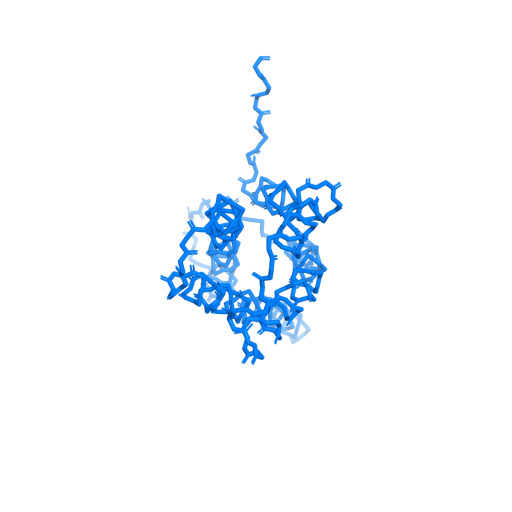A C 1
ATOM 782 O O . GLU A 1 99 ? 6.308 6.519 -2.011 1.00 94.94 99 GLU A O 1
ATOM 787 N N . THR A 1 100 ? 5.889 7.702 -3.902 1.00 94.94 100 THR A N 1
ATOM 788 C CA . THR A 1 100 ? 5.307 8.874 -3.244 1.00 94.94 100 THR A CA 1
ATOM 789 C C . THR A 1 100 ? 4.064 8.478 -2.454 1.00 94.94 100 THR A C 1
ATOM 791 O O . THR A 1 100 ? 3.902 8.883 -1.304 1.00 94.94 100 THR A O 1
ATOM 794 N N . PHE A 1 101 ? 3.202 7.650 -3.045 1.00 95.62 101 PHE A N 1
ATOM 795 C CA . PHE A 1 101 ? 2.044 7.085 -2.360 1.00 95.62 101 PHE A CA 1
ATOM 796 C C . PHE A 1 101 ? 2.456 6.204 -1.167 1.00 95.62 101 PHE A C 1
ATOM 798 O O . PHE A 1 101 ? 1.946 6.381 -0.060 1.00 95.62 101 PHE A O 1
ATOM 805 N N . LEU A 1 102 ? 3.429 5.306 -1.360 1.00 96.19 102 LEU A N 1
ATOM 806 C CA . LEU A 1 102 ? 3.927 4.415 -0.310 1.00 96.19 102 LEU A CA 1
ATOM 807 C C . LEU A 1 102 ? 4.549 5.185 0.865 1.00 96.19 102 LEU A C 1
ATOM 809 O O . LEU A 1 102 ? 4.381 4.760 2.002 1.00 96.19 102 LEU A O 1
ATOM 813 N N . ASP A 1 103 ? 5.244 6.302 0.627 1.00 94.62 103 ASP A N 1
ATOM 814 C CA . ASP A 1 103 ? 5.805 7.142 1.699 1.00 94.62 103 ASP A CA 1
ATOM 815 C C . ASP A 1 103 ? 4.720 7.748 2.589 1.00 94.62 103 ASP A C 1
ATOM 817 O O . ASP A 1 103 ? 4.826 7.701 3.817 1.00 94.62 103 ASP A O 1
ATOM 821 N N . LYS A 1 104 ? 3.652 8.282 1.983 1.00 94.06 104 LYS A N 1
ATOM 822 C CA . LYS A 1 104 ? 2.519 8.828 2.741 1.00 94.06 104 LYS A CA 1
ATOM 823 C C . LYS A 1 104 ? 1.827 7.733 3.551 1.00 94.06 104 LYS A C 1
ATOM 825 O O . LYS A 1 104 ? 1.605 7.901 4.749 1.00 94.06 104 LYS A O 1
ATOM 830 N N . LEU A 1 105 ? 1.531 6.602 2.906 1.00 95.31 105 LEU A N 1
ATOM 831 C CA . LEU A 1 105 ? 0.862 5.470 3.543 1.00 95.31 105 LEU A CA 1
ATOM 832 C C . LEU A 1 105 ? 1.693 4.909 4.702 1.00 95.31 105 LEU A C 1
ATOM 834 O O . LEU A 1 105 ? 1.145 4.624 5.766 1.00 95.31 105 LEU A O 1
ATOM 838 N N . GLN A 1 106 ? 3.011 4.790 4.519 1.00 95.31 106 GLN A N 1
ATOM 839 C CA . GLN A 1 106 ? 3.917 4.310 5.558 1.00 95.31 106 GLN A CA 1
ATOM 840 C C . GLN A 1 106 ? 3.845 5.186 6.815 1.00 95.31 106 GLN A C 1
ATOM 842 O O . GLN A 1 106 ? 3.754 4.645 7.913 1.00 95.31 106 GLN A O 1
ATOM 847 N N . GLY A 1 107 ? 3.806 6.515 6.668 1.00 92.44 107 GLY A N 1
ATOM 848 C CA . GLY A 1 107 ? 3.665 7.431 7.803 1.00 92.44 107 GLY A CA 1
ATOM 849 C C . GLY A 1 107 ? 2.407 7.164 8.637 1.00 92.44 107 GLY A C 1
ATOM 850 O O . GLY A 1 107 ? 2.490 7.059 9.862 1.00 92.44 107 GLY A O 1
ATOM 851 N N . THR A 1 108 ? 1.256 6.985 7.980 1.00 93.00 108 THR A N 1
ATOM 852 C CA . THR A 1 108 ? -0.015 6.700 8.667 1.00 93.00 108 THR A CA 1
ATOM 853 C C . THR A 1 108 ? -0.042 5.298 9.290 1.00 93.00 108 THR A C 1
ATOM 855 O O . THR A 1 108 ? -0.536 5.125 10.407 1.00 93.00 108 THR A O 1
ATOM 858 N N . VAL A 1 109 ? 0.516 4.287 8.614 1.00 94.00 109 VAL A N 1
ATOM 859 C CA . VAL A 1 109 ? 0.606 2.917 9.151 1.00 94.00 109 VAL A CA 1
ATOM 860 C C . VAL A 1 109 ? 1.542 2.854 10.363 1.00 94.00 109 VAL A C 1
ATOM 862 O O . VAL A 1 109 ? 1.193 2.234 11.367 1.00 94.00 109 VAL A O 1
ATOM 865 N N . ASP A 1 110 ? 2.694 3.526 10.313 1.00 93.12 110 ASP A N 1
ATOM 866 C CA . ASP A 1 110 ? 3.652 3.579 11.422 1.00 93.12 110 ASP A CA 1
ATOM 867 C C . ASP A 1 110 ? 3.060 4.298 12.648 1.00 93.12 110 ASP A C 1
ATOM 869 O O . ASP A 1 110 ? 3.248 3.844 13.782 1.00 93.12 110 ASP A O 1
ATOM 873 N N . GLU A 1 111 ? 2.303 5.383 12.437 1.00 89.94 111 GLU A N 1
ATOM 874 C CA . GLU A 1 111 ? 1.565 6.086 13.495 1.00 89.94 111 GLU A CA 1
ATOM 875 C C . GLU A 1 111 ? 0.570 5.147 14.192 1.00 89.94 111 GLU A C 1
ATOM 877 O O . GLU A 1 111 ? 0.589 5.013 15.420 1.00 89.94 111 GLU A O 1
ATOM 882 N N . LEU A 1 112 ? -0.252 4.439 13.413 1.00 89.44 112 LEU A N 1
ATOM 883 C CA . LEU A 1 112 ? -1.240 3.513 13.956 1.00 89.44 112 LEU A CA 1
ATOM 884 C C . LEU A 1 112 ? -0.584 2.327 14.673 1.00 89.44 112 LEU A C 1
ATOM 886 O O . LEU A 1 112 ? -0.991 1.976 15.780 1.00 89.44 112 LEU A O 1
ATOM 890 N N . LEU A 1 113 ? 0.456 1.728 14.088 1.00 90.94 113 LEU A N 1
ATOM 891 C CA . LEU A 1 113 ? 1.188 0.630 14.719 1.00 90.94 113 LEU A CA 1
ATOM 892 C C . LEU A 1 113 ? 1.829 1.055 16.034 1.00 90.94 113 LEU A C 1
ATOM 894 O O . LEU A 1 113 ? 1.810 0.283 16.991 1.00 90.94 113 LEU A O 1
ATOM 898 N N . LYS A 1 114 ? 2.382 2.269 16.113 1.00 89.62 114 LYS A N 1
ATOM 899 C CA . LYS A 1 114 ? 2.935 2.802 17.362 1.00 89.62 114 LYS A CA 1
ATOM 900 C C . LYS A 1 114 ? 1.876 2.834 18.462 1.00 89.62 114 LYS A C 1
ATOM 902 O O . LYS A 1 114 ? 2.162 2.407 19.579 1.00 89.62 114 LYS A O 1
ATOM 907 N N . VAL A 1 115 ? 0.669 3.296 18.142 1.00 86.19 115 VAL A N 1
ATOM 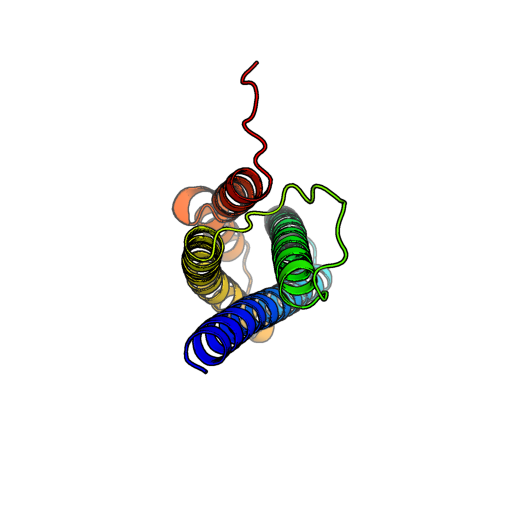908 C CA . VAL A 1 115 ? -0.455 3.343 19.086 1.00 86.19 115 VAL A CA 1
ATOM 909 C C . VAL A 1 115 ? -0.896 1.928 19.482 1.00 86.19 115 VAL A C 1
ATOM 911 O O . VAL A 1 115 ? -0.921 1.608 20.669 1.00 86.19 115 VAL A O 1
ATOM 914 N N . LEU A 1 116 ? -1.133 1.045 18.505 1.00 85.31 116 LEU A N 1
ATOM 915 C CA . LEU A 1 116 ? -1.580 -0.336 18.740 1.00 85.31 116 LEU A CA 1
ATOM 916 C C . LEU A 1 116 ? -0.558 -1.201 19.494 1.00 85.31 116 LEU A C 1
ATOM 918 O O . LEU A 1 116 ? -0.931 -2.166 20.159 1.00 85.31 116 LEU A O 1
ATOM 922 N N . ARG A 1 117 ? 0.739 -0.902 19.369 1.00 86.88 117 ARG A N 1
ATOM 923 C CA . ARG A 1 117 ? 1.818 -1.598 20.091 1.00 86.88 117 ARG A CA 1
ATOM 924 C C . ARG A 1 117 ? 2.000 -1.096 21.518 1.00 86.88 117 ARG A C 1
ATOM 926 O O . ARG A 1 117 ? 2.499 -1.856 22.341 1.00 86.88 117 ARG A O 1
ATOM 933 N N . TYR A 1 118 ? 1.660 0.163 21.789 1.00 83.00 118 TYR A N 1
ATOM 934 C CA . TYR A 1 118 ? 1.850 0.766 23.104 1.00 83.00 118 TYR A CA 1
ATOM 935 C C . TYR A 1 118 ? 0.804 0.270 24.104 1.00 83.00 118 TYR A C 1
ATOM 937 O O . TYR A 1 118 ? 1.170 -0.266 25.146 1.00 83.00 118 TYR A O 1
ATOM 945 N N . ASP A 1 119 ? -0.480 0.401 23.770 1.00 73.38 119 ASP A N 1
ATOM 946 C CA . ASP A 1 119 ? -1.572 -0.118 24.592 1.00 73.38 119 ASP A CA 1
ATOM 947 C C . ASP A 1 119 ? -2.836 -0.298 23.742 1.00 73.38 119 ASP A C 1
ATOM 949 O O . ASP A 1 119 ? -3.444 0.668 23.278 1.00 73.38 119 ASP A O 1
ATOM 953 N N . LEU A 1 120 ? -3.250 -1.556 23.561 1.00 68.81 120 LEU A N 1
ATOM 954 C CA . LEU A 1 120 ? -4.465 -1.908 22.825 1.00 68.81 120 LEU A CA 1
ATOM 955 C C . LEU A 1 120 ? -5.718 -1.294 23.475 1.00 68.81 120 LEU A C 1
ATOM 957 O O . LEU A 1 120 ? -6.644 -0.908 22.769 1.00 68.81 120 LEU A O 1
ATOM 961 N N . ASN A 1 121 ? -5.751 -1.147 24.803 1.00 65.06 121 ASN A N 1
ATOM 962 C CA . ASN A 1 121 ? -6.892 -0.584 25.531 1.00 65.06 121 ASN A CA 1
ATOM 963 C C . ASN A 1 121 ? -6.893 0.952 25.565 1.00 65.06 121 ASN A C 1
ATOM 965 O O . ASN A 1 121 ? -7.939 1.538 25.832 1.00 65.06 121 ASN A O 1
ATOM 969 N N . PHE A 1 122 ? -5.757 1.594 25.270 1.00 60.94 122 PHE A N 1
ATOM 970 C CA . PHE A 1 122 ? -5.633 3.054 25.166 1.00 60.94 122 PHE A CA 1
ATOM 971 C C . PHE A 1 122 ? -6.149 3.602 23.830 1.00 60.94 122 PHE A C 1
ATOM 973 O O . PHE A 1 122 ? -6.290 4.812 23.654 1.00 60.94 122 PHE A O 1
ATOM 980 N N . VAL A 1 123 ? -6.471 2.720 22.881 1.00 60.66 123 VAL A N 1
ATOM 981 C CA . VAL A 1 123 ? -7.211 3.078 21.672 1.00 60.66 123 VAL A CA 1
ATOM 982 C C . VAL A 1 123 ? -8.668 3.329 22.073 1.00 60.66 123 VAL A C 1
ATOM 984 O O . VAL A 1 123 ? -9.547 2.477 21.942 1.00 60.66 123 VAL A O 1
ATOM 987 N N . GLU A 1 124 ? -8.897 4.481 22.696 1.00 65.81 124 GLU A N 1
ATOM 988 C CA . GLU A 1 124 ? -10.220 4.960 23.062 1.00 65.81 124 GLU A CA 1
ATOM 989 C C . GLU A 1 124 ? -11.028 5.274 21.798 1.00 65.81 124 GLU A C 1
ATOM 991 O O . GLU A 1 124 ? -10.487 5.674 20.765 1.00 65.81 124 GLU A O 1
ATOM 996 N N . GLN A 1 125 ? -12.351 5.166 21.904 1.00 61.62 125 GLN A N 1
ATOM 997 C CA . GLN A 1 125 ? -13.306 5.398 20.816 1.00 61.62 125 GLN A CA 1
ATOM 998 C C . GLN A 1 125 ? -13.097 6.753 20.094 1.00 61.62 125 GLN A C 1
ATOM 1000 O O . GLN A 1 125 ? -13.339 6.864 18.895 1.00 61.62 125 GLN A O 1
ATOM 1005 N N . TYR A 1 126 ? -12.582 7.774 20.796 1.00 60.69 126 TYR A N 1
ATOM 1006 C CA . TYR A 1 126 ? -12.245 9.082 20.219 1.00 60.69 126 TYR A CA 1
ATOM 1007 C C . TYR A 1 126 ? -11.036 9.056 19.278 1.00 60.69 126 TYR A C 1
ATOM 1009 O O . TYR A 1 126 ? -11.041 9.760 18.268 1.00 60.69 126 TYR A O 1
ATOM 1017 N N . PHE A 1 127 ? -10.006 8.261 19.582 1.00 78.25 127 PHE A N 1
ATOM 1018 C CA . PHE A 1 127 ? -8.865 8.105 18.683 1.00 78.25 127 PHE A CA 1
ATOM 1019 C C . PHE A 1 127 ? -9.305 7.403 17.398 1.00 78.25 127 PHE A C 1
ATOM 1021 O O . PHE A 1 127 ? -9.003 7.886 16.314 1.00 78.25 127 PHE A O 1
ATOM 1028 N N . GLU A 1 128 ? -10.070 6.315 17.510 1.00 78.69 128 GLU A N 1
ATOM 1029 C CA . GLU A 1 128 ? -10.531 5.524 16.358 1.00 78.69 128 GLU A CA 1
ATOM 1030 C C . GLU A 1 128 ? -11.435 6.335 15.434 1.00 78.69 128 GLU A C 1
ATOM 1032 O O . GLU A 1 128 ? -11.258 6.305 14.217 1.00 78.69 128 GLU A O 1
ATOM 1037 N N . PHE A 1 129 ? -12.365 7.102 16.010 1.00 79.56 129 PHE A N 1
ATOM 1038 C CA . PHE A 1 129 ? -13.250 7.978 15.253 1.00 79.56 129 PHE A CA 1
ATOM 1039 C C . PHE A 1 129 ? -12.464 9.041 14.475 1.00 79.56 129 PHE A C 1
ATOM 1041 O O . PHE A 1 129 ? -12.640 9.182 13.264 1.00 79.56 129 PHE A O 1
ATOM 1048 N N . ASN A 1 130 ? -11.551 9.753 15.148 1.00 84.25 130 ASN A N 1
ATOM 1049 C CA . ASN A 1 130 ? -10.729 10.781 14.507 1.00 84.25 130 ASN A CA 1
ATOM 1050 C C . ASN A 1 130 ? -9.789 10.180 13.456 1.00 84.25 130 ASN A C 1
ATOM 1052 O O . ASN A 1 130 ? -9.638 10.734 12.371 1.00 84.25 130 ASN A O 1
ATOM 1056 N N . PHE A 1 131 ? -9.190 9.027 13.753 1.00 87.75 131 PHE A N 1
ATOM 1057 C CA . PHE A 1 131 ? -8.281 8.337 12.848 1.00 87.75 131 PHE A CA 1
ATOM 1058 C C . PHE A 1 131 ? -9.004 7.842 11.592 1.00 87.75 131 PHE A C 1
ATOM 1060 O O . PHE A 1 131 ? -8.525 8.048 10.479 1.00 87.75 131 PHE A O 1
ATOM 1067 N N . TYR A 1 132 ? -10.193 7.251 11.738 1.00 85.56 132 TYR A N 1
ATOM 1068 C CA . TYR A 1 132 ? -11.006 6.862 10.588 1.00 85.56 132 TYR A CA 1
ATOM 1069 C C . TYR A 1 132 ? -11.465 8.080 9.770 1.00 85.56 132 TYR A C 1
ATOM 1071 O O . TYR A 1 132 ? -11.453 8.046 8.535 1.00 85.56 132 TYR A O 1
ATOM 1079 N N . GLY A 1 133 ? -11.808 9.181 10.445 1.00 85.31 133 GLY A N 1
ATOM 1080 C CA . GLY A 1 133 ? -12.094 10.465 9.807 1.00 85.31 133 GLY A CA 1
ATOM 1081 C C . GLY A 1 133 ? -10.922 10.974 8.964 1.00 85.31 133 GLY A C 1
ATOM 1082 O O . GLY A 1 133 ? -11.130 11.335 7.807 1.00 85.31 133 GLY A O 1
ATOM 1083 N N . LYS A 1 134 ? -9.695 10.923 9.493 1.00 88.94 134 LYS A N 1
ATOM 1084 C CA . LYS A 1 134 ? -8.464 11.273 8.768 1.00 88.94 134 LYS A CA 1
ATOM 1085 C C . LYS A 1 134 ? -8.251 10.371 7.546 1.00 88.94 134 LYS A C 1
ATOM 1087 O O . LYS A 1 134 ? -8.084 10.875 6.439 1.00 88.94 134 LYS A O 1
ATOM 1092 N N . LEU A 1 135 ? -8.364 9.047 7.706 1.00 88.81 135 LEU A N 1
ATOM 1093 C CA . LEU A 1 135 ? -8.187 8.083 6.607 1.00 88.81 135 LEU A CA 1
ATOM 1094 C C . LEU A 1 135 ? -9.132 8.322 5.421 1.00 88.81 135 LEU A C 1
ATOM 1096 O O . LEU A 1 135 ? -8.757 8.124 4.261 1.00 88.81 135 LEU A O 1
ATOM 1100 N N . THR A 1 136 ? -10.381 8.685 5.712 1.00 86.00 136 THR A N 1
ATOM 1101 C CA . THR A 1 136 ? -11.437 8.795 4.697 1.00 86.00 136 THR A CA 1
ATOM 1102 C C . THR A 1 136 ? -11.582 10.189 4.108 1.00 86.00 136 THR A C 1
ATOM 1104 O O . THR A 1 136 ? -11.909 10.294 2.928 1.00 86.00 136 THR A O 1
ATOM 1107 N N . ASN A 1 137 ? -11.325 11.242 4.888 1.00 84.25 137 ASN A N 1
ATOM 1108 C CA . ASN A 1 137 ? -11.565 12.621 4.460 1.00 84.25 137 ASN A CA 1
ATOM 1109 C C . ASN A 1 137 ? -10.286 13.388 4.105 1.00 84.25 137 ASN A C 1
ATOM 1111 O O . ASN A 1 137 ? -10.360 14.323 3.312 1.00 84.25 137 ASN A O 1
ATOM 1115 N N . GLU A 1 138 ? -9.141 13.028 4.691 1.00 87.00 138 GLU A N 1
ATOM 1116 C CA . GLU A 1 138 ? -7.883 13.767 4.517 1.00 87.00 138 GLU A CA 1
ATOM 1117 C C . GLU A 1 138 ? -6.889 12.983 3.660 1.00 87.00 138 GLU A C 1
ATOM 1119 O O . GLU A 1 138 ? -6.405 13.496 2.653 1.00 87.00 138 GLU A O 1
ATOM 1124 N N . ASP A 1 139 ? -6.621 11.731 4.032 1.00 89.06 139 ASP A N 1
ATOM 1125 C CA . ASP A 1 139 ? -5.525 10.963 3.442 1.00 89.06 139 ASP A CA 1
ATOM 1126 C C . ASP A 1 139 ? -5.884 10.359 2.073 1.00 89.06 139 ASP A C 1
ATOM 1128 O O . ASP A 1 139 ? -5.065 10.360 1.158 1.00 89.06 139 ASP A O 1
ATOM 1132 N N . GLY A 1 140 ? -7.102 9.830 1.906 1.00 88.12 140 GLY A N 1
ATOM 1133 C CA . GLY A 1 140 ? -7.591 9.375 0.598 1.00 88.12 140 GLY A CA 1
ATOM 1134 C C . GLY A 1 140 ? -6.792 8.228 -0.045 1.00 88.12 140 GLY A C 1
ATOM 1135 O O . GLY A 1 140 ? -6.805 8.083 -1.267 1.00 88.12 140 GLY A O 1
ATOM 1136 N N . PHE A 1 141 ? -6.124 7.376 0.741 1.00 92.94 141 PHE A N 1
ATOM 1137 C CA . PHE A 1 141 ? -5.264 6.308 0.208 1.00 92.94 141 PHE A CA 1
ATOM 1138 C C . PHE A 1 141 ? -5.997 5.290 -0.667 1.00 92.94 141 PHE A C 1
ATOM 1140 O O . PHE A 1 141 ? -5.437 4.770 -1.635 1.00 92.94 141 PHE A O 1
ATOM 1147 N N . LEU A 1 142 ? -7.250 4.979 -0.333 1.00 92.31 142 LEU A N 1
ATOM 1148 C CA . LEU A 1 142 ? -8.054 4.047 -1.117 1.00 92.31 142 LEU A CA 1
ATOM 1149 C C . LEU A 1 142 ? -8.318 4.568 -2.546 1.00 92.31 142 LEU A C 1
ATOM 1151 O O . LEU A 1 142 ? -7.930 3.874 -3.487 1.00 92.31 142 LEU A O 1
ATOM 1155 N N . PRO A 1 143 ? -8.894 5.770 -2.754 1.00 92.75 143 PRO A N 1
ATOM 1156 C CA . PRO A 1 143 ? -9.040 6.313 -4.102 1.00 92.75 143 PRO A CA 1
ATOM 1157 C C . PRO A 1 143 ? -7.692 6.587 -4.792 1.00 92.75 143 PRO A C 1
ATOM 1159 O O . PRO A 1 143 ? -7.587 6.349 -5.992 1.00 92.75 143 PRO A O 1
ATOM 1162 N N . GLU A 1 144 ? -6.644 7.016 -4.073 1.00 93.50 144 GLU A N 1
ATOM 1163 C CA . GLU A 1 144 ? -5.307 7.233 -4.666 1.00 93.50 144 GLU A CA 1
ATOM 1164 C C . GLU A 1 144 ? -4.715 5.922 -5.217 1.00 93.50 144 GLU A C 1
ATOM 1166 O O . GLU A 1 144 ? -4.273 5.868 -6.366 1.00 93.50 144 GLU A O 1
ATOM 1171 N N . SER A 1 145 ? -4.776 4.828 -4.449 1.00 93.00 145 SER A N 1
ATOM 1172 C CA . SER A 1 145 ? -4.291 3.514 -4.901 1.00 93.00 145 SER A CA 1
ATOM 1173 C C . SER A 1 145 ? -5.112 2.927 -6.054 1.00 93.00 145 SER A C 1
ATOM 1175 O O . SER A 1 145 ? -4.534 2.326 -6.960 1.00 93.00 145 SER A O 1
ATOM 1177 N N . GLN A 1 146 ? -6.431 3.142 -6.077 1.00 93.38 146 GLN A N 1
ATOM 1178 C CA . GLN A 1 146 ? -7.283 2.750 -7.207 1.00 93.38 146 GLN A CA 1
ATOM 1179 C C . GLN A 1 146 ? -6.916 3.517 -8.481 1.00 93.38 146 GLN A C 1
ATOM 1181 O O . GLN A 1 146 ? -6.734 2.906 -9.530 1.00 93.38 146 GLN A O 1
ATOM 1186 N N . GLN A 1 147 ? -6.718 4.835 -8.390 1.00 93.19 147 GLN A N 1
ATOM 1187 C CA . GLN A 1 147 ? -6.295 5.649 -9.532 1.00 93.19 147 GLN A CA 1
ATOM 1188 C C . GLN A 1 147 ? -4.930 5.218 -10.077 1.00 93.19 147 GLN A C 1
ATOM 1190 O O . GLN A 1 147 ? -4.739 5.169 -11.294 1.00 93.19 147 GLN A O 1
ATOM 1195 N N . LEU A 1 148 ? -3.978 4.879 -9.199 1.00 92.81 148 LEU A N 1
ATOM 1196 C CA . LEU A 1 148 ? -2.690 4.323 -9.620 1.00 92.81 148 LEU A CA 1
ATOM 1197 C C . LEU A 1 148 ? -2.887 3.017 -10.400 1.00 92.81 148 LEU A C 1
ATOM 1199 O O . LEU A 1 148 ? -2.359 2.874 -11.501 1.00 92.81 148 LEU A O 1
ATOM 1203 N N . LEU A 1 149 ? -3.693 2.089 -9.886 1.00 91.12 149 LEU A N 1
ATOM 1204 C CA . LEU A 1 149 ? -3.986 0.825 -10.567 1.00 91.12 149 LEU A CA 1
ATOM 1205 C C . LEU A 1 149 ? -4.682 1.019 -11.919 1.00 91.12 149 LEU A C 1
ATOM 1207 O O . LEU A 1 149 ? -4.341 0.338 -12.889 1.00 91.12 149 LEU A O 1
ATOM 1211 N N . GLU A 1 150 ? -5.629 1.947 -12.020 1.00 90.00 150 GLU A N 1
ATOM 1212 C CA . GLU A 1 150 ? -6.325 2.269 -13.271 1.00 90.00 150 GLU A CA 1
ATOM 1213 C C . GLU A 1 150 ? -5.362 2.802 -14.335 1.00 90.00 150 GLU A C 1
ATOM 1215 O O . GLU A 1 150 ? -5.346 2.304 -15.466 1.00 90.00 150 GLU A O 1
ATOM 1220 N N . LYS A 1 151 ? -4.490 3.748 -13.956 1.00 88.38 151 LYS A N 1
ATOM 1221 C CA . LYS A 1 151 ? -3.435 4.267 -14.839 1.00 88.38 151 LYS A CA 1
ATOM 1222 C C . LYS A 1 151 ? -2.528 3.147 -15.348 1.00 88.38 151 LYS A C 1
ATOM 1224 O O . LYS A 1 151 ? -2.227 3.097 -16.537 1.00 88.38 151 LYS A O 1
ATOM 1229 N N . LEU A 1 152 ? -2.117 2.240 -14.461 1.00 85.06 152 LEU A N 1
ATOM 1230 C CA . LEU A 1 152 ? -1.177 1.161 -14.779 1.00 85.06 152 LEU A CA 1
ATOM 1231 C C . LEU A 1 152 ? -1.808 0.021 -15.585 1.00 85.06 152 LEU A C 1
ATOM 1233 O O . LEU A 1 152 ? -1.139 -0.614 -16.401 1.00 85.06 152 LEU A O 1
ATOM 1237 N N . SER A 1 153 ? -3.092 -0.257 -15.372 1.00 77.12 153 SER A N 1
ATOM 1238 C CA . SER A 1 153 ? -3.830 -1.306 -16.085 1.00 77.12 153 SER A CA 1
ATOM 1239 C C . SER A 1 153 ? -4.408 -0.845 -17.427 1.00 77.12 153 SER A C 1
ATOM 1241 O O . SER A 1 153 ? -4.937 -1.672 -18.172 1.00 77.12 153 SER A O 1
ATOM 1243 N N . GLY A 1 154 ? -4.335 0.453 -17.744 1.00 69.44 154 GLY A N 1
ATOM 1244 C CA . GLY A 1 154 ? -4.922 1.028 -18.956 1.00 69.44 154 GLY A CA 1
ATOM 1245 C C . GLY A 1 154 ? -6.454 0.972 -18.984 1.00 69.44 154 GLY A C 1
ATOM 1246 O O . GLY A 1 154 ? -7.062 1.239 -20.023 1.00 69.44 154 GLY A O 1
ATOM 1247 N N . ARG A 1 155 ? -7.103 0.625 -17.865 1.00 51.31 155 ARG A N 1
ATOM 1248 C CA . ARG A 1 155 ? -8.562 0.611 -17.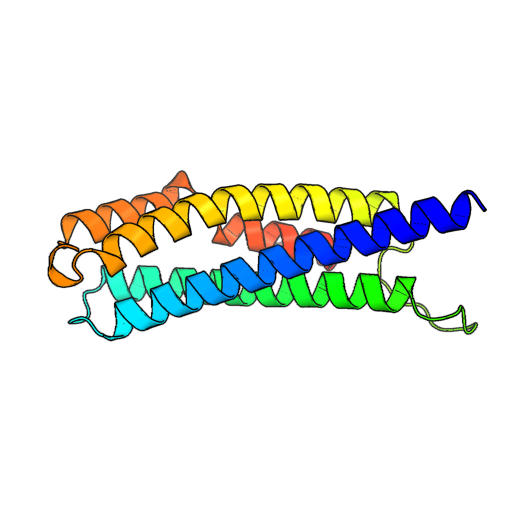744 1.00 51.31 155 ARG A CA 1
ATOM 1249 C C . ARG A 1 155 ? -9.046 2.031 -17.476 1.00 51.31 155 ARG A C 1
ATOM 1251 O O . ARG A 1 155 ? -9.096 2.474 -16.337 1.00 51.31 155 ARG A O 1
ATOM 1258 N N . LYS A 1 156 ? -9.435 2.746 -18.534 1.00 42.03 156 LYS A N 1
ATOM 1259 C CA . LYS A 1 156 ? -10.351 3.883 -18.385 1.00 42.03 156 LYS A CA 1
ATOM 1260 C C . LYS A 1 156 ? -11.719 3.320 -18.011 1.00 42.03 156 LYS A C 1
ATOM 1262 O O . LYS A 1 156 ? -12.259 2.523 -18.778 1.00 42.03 156 LYS A O 1
ATOM 1267 N N . ASN A 1 157 ? -12.281 3.729 -16.876 1.00 41.56 157 ASN A N 1
ATOM 1268 C CA . ASN A 1 157 ? -13.706 3.526 -16.644 1.00 41.56 157 ASN A CA 1
ATOM 1269 C C . ASN A 1 157 ? -14.463 4.194 -17.798 1.00 41.56 157 ASN A C 1
ATOM 1271 O O . ASN A 1 157 ? -14.310 5.389 -18.051 1.00 41.56 157 ASN A O 1
ATOM 1275 N N . ALA A 1 158 ? -15.246 3.397 -18.524 1.00 40.78 158 ALA A N 1
ATOM 1276 C CA . ALA A 1 158 ? -16.439 3.928 -19.148 1.00 40.78 158 ALA A CA 1
ATOM 1277 C C . ALA A 1 158 ? -17.302 4.420 -17.983 1.00 40.78 158 ALA A C 1
ATOM 1279 O O . ALA A 1 158 ? -17.780 3.610 -17.187 1.00 40.78 158 ALA A O 1
ATOM 1280 N N . GLU A 1 159 ? -17.386 5.738 -17.811 1.00 33.12 159 GLU A N 1
ATOM 1281 C CA . GLU A 1 159 ? -18.402 6.322 -16.941 1.00 33.12 159 GLU A CA 1
ATOM 1282 C C . GLU A 1 159 ? -19.787 5.835 -17.414 1.00 33.12 159 GLU A C 1
ATOM 1284 O O . GLU A 1 159 ? -19.979 5.668 -18.626 1.00 33.12 159 GLU A O 1
ATOM 1289 N N . PRO A 1 160 ? -20.714 5.531 -16.487 1.00 43.28 160 PRO A N 1
ATOM 1290 C CA . PRO A 1 160 ? -22.071 5.109 -16.827 1.00 43.28 160 PRO A CA 1
ATOM 1291 C C . PRO A 1 160 ? -22.865 6.179 -17.587 1.00 43.28 160 PRO A C 1
ATOM 1293 O O . PRO A 1 160 ? -22.646 7.387 -17.336 1.00 43.28 160 PRO A O 1
#

Secondary structure (DSSP, 8-state):
-HHHHHHHHHHHHHHHHHHHHHHHHHHHHHHHHHHHHS---HHHHHHHHHHHHHHHHHHHHHHHHHHHHHHHHS---TT----S---HHHHHHHHHHHHHHHHHHHHHHHHHHHHHHH-GGG--HHHHHHHHHHIIIII-HHHHHHHHHHHHHT------

pLDDT: mean 81.2, std 15.67, range [33.12, 96.25]

Sequence (160 aa):
MLHDIDEEARMKRILEVMDKTLRIALQIDEVVGRLSEKRVTLEEKMIRAYFHQVNANLLELSAWFNRALAVATTPKQAGNDSALPQNTSEIQAACIETETFLDKLQGTVDELLKVLRYDLNFVEQYFEFNFYGKLTNEDGFLPESQQLLEKLSGRKNAEP